Protein AF-A0A453MJ25-F1 (afdb_monomer_lite)

Sequence (48 aa):
VHREAAGTASLSDARLDDPVAAAEEAAFCKACARFGFGLYLYHEDEVL

Organism: Aegilops tauschii subsp. strangulata (NCBI:txid200361)

Foldseek 3Di:
DQFWFWFFFDPPPPVCPDRVVRRVVRGVLVRVVVVVPPPPVPPPPPDD

Structure (mmCIF, N/CA/C/O backbone):
data_AF-A0A453MJ25-F1
#
_entry.id   AF-A0A453MJ25-F1
#
loop_
_atom_site.group_PDB
_atom_site.id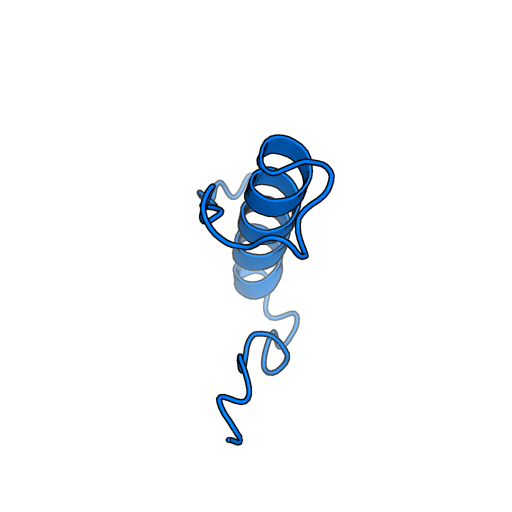
_atom_site.type_symbol
_atom_site.label_atom_id
_atom_site.label_alt_id
_atom_site.label_comp_id
_atom_site.label_asym_id
_atom_site.label_entity_id
_atom_site.label_seq_id
_atom_site.pdbx_PDB_ins_code
_atom_site.Cartn_x
_atom_site.Cartn_y
_atom_site.Cartn_z
_atom_site.occupancy
_atom_site.B_iso_or_equiv
_atom_site.auth_seq_id
_atom_site.auth_comp_id
_atom_site.auth_asym_id
_atom_site.auth_atom_id
_atom_site.pdbx_PDB_model_num
ATOM 1 N N . VAL A 1 1 ? -3.732 11.004 15.700 1.00 75.94 1 VAL A N 1
ATOM 2 C CA . VAL A 1 1 ? -3.382 9.575 15.889 1.00 75.94 1 VAL A CA 1
ATOM 3 C C . VAL A 1 1 ? -2.636 9.123 14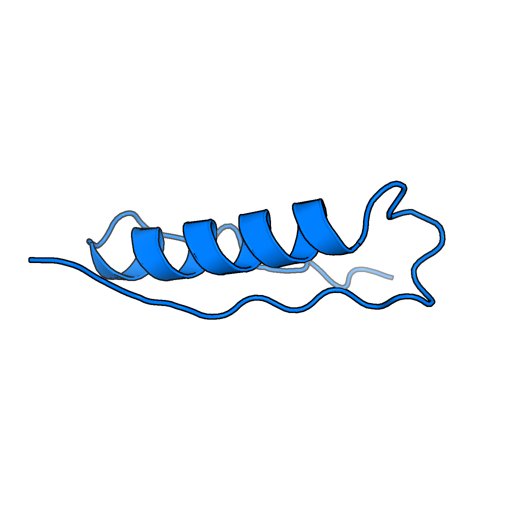.651 1.00 75.94 1 VAL A C 1
ATOM 5 O O . VAL A 1 1 ? -3.205 9.216 13.572 1.00 75.94 1 VAL A O 1
ATOM 8 N N . HIS A 1 2 ? -1.377 8.713 14.797 1.00 80.94 2 HIS A N 1
ATOM 9 C CA . HIS A 1 2 ? -0.598 8.099 13.716 1.00 80.94 2 HIS A CA 1
ATOM 10 C C . HIS A 1 2 ? -1.063 6.651 13.516 1.00 80.94 2 HIS A C 1
ATOM 12 O O . HIS A 1 2 ? -1.351 5.964 14.499 1.00 80.94 2 HIS A O 1
ATOM 18 N N . ARG A 1 3 ? -1.203 6.202 12.266 1.00 81.06 3 ARG A N 1
ATOM 19 C CA . ARG A 1 3 ? -1.616 4.832 11.920 1.00 81.06 3 ARG A CA 1
ATOM 20 C C . ARG A 1 3 ? -0.615 4.274 10.925 1.00 81.06 3 ARG A C 1
ATOM 22 O O . ARG A 1 3 ? -0.510 4.773 9.814 1.00 81.06 3 ARG A O 1
ATOM 29 N N . GLU A 1 4 ? 0.056 3.207 11.326 1.00 88.00 4 GLU A N 1
ATOM 30 C CA . GLU A 1 4 ? 0.989 2.483 10.469 1.00 88.00 4 GLU A CA 1
ATOM 31 C C . GLU A 1 4 ? 0.318 1.241 9.880 1.00 88.00 4 GLU A C 1
ATOM 33 O O . GLU A 1 4 ? -0.581 0.638 10.489 1.00 88.00 4 GLU A O 1
ATOM 38 N N . ALA A 1 5 ? 0.750 0.874 8.678 1.00 90.00 5 ALA A N 1
ATOM 39 C CA . ALA A 1 5 ? 0.378 -0.352 7.992 1.00 90.00 5 ALA A CA 1
ATOM 40 C C . ALA A 1 5 ? 1.519 -0.781 7.060 1.00 90.00 5 ALA A C 1
ATOM 42 O O . ALA A 1 5 ? 2.352 0.037 6.681 1.00 90.00 5 ALA A O 1
ATOM 43 N N . ALA A 1 6 ? 1.542 -2.064 6.701 1.00 93.88 6 ALA A N 1
ATOM 44 C CA . ALA A 1 6 ? 2.517 -2.636 5.780 1.00 93.88 6 ALA A CA 1
ATOM 45 C C . ALA A 1 6 ? 1.837 -3.087 4.480 1.00 93.88 6 ALA A C 1
ATOM 47 O O . ALA A 1 6 ? 0.703 -3.590 4.482 1.00 93.88 6 ALA A O 1
ATOM 48 N N . GLY A 1 7 ? 2.550 -2.934 3.372 1.00 92.00 7 GLY A N 1
ATOM 49 C CA . GLY A 1 7 ? 2.140 -3.356 2.040 1.00 92.00 7 GLY A CA 1
ATOM 50 C C . GLY A 1 7 ? 3.213 -4.231 1.410 1.00 92.00 7 GLY A C 1
ATOM 51 O O . GLY A 1 7 ? 4.370 -4.217 1.825 1.00 92.00 7 GLY A O 1
ATOM 52 N N . THR A 1 8 ? 2.794 -5.059 0.464 1.00 93.44 8 THR A N 1
ATOM 53 C CA . THR A 1 8 ? 3.637 -6.059 -0.190 1.00 93.44 8 THR A CA 1
ATOM 54 C C . THR A 1 8 ? 3.262 -6.106 -1.658 1.00 93.44 8 THR A C 1
ATOM 56 O O . THR A 1 8 ? 2.077 -6.034 -1.976 1.00 93.44 8 THR A O 1
ATOM 59 N N . ALA A 1 9 ? 4.255 -6.280 -2.520 1.00 91.38 9 ALA A N 1
ATOM 60 C CA . ALA A 1 9 ? 4.086 -6.449 -3.955 1.00 91.38 9 ALA A CA 1
ATOM 61 C C . ALA A 1 9 ? 4.746 -7.759 -4.401 1.00 91.38 9 ALA A C 1
ATOM 63 O O . ALA A 1 9 ? 5.780 -8.155 -3.855 1.00 91.38 9 ALA A O 1
ATOM 64 N N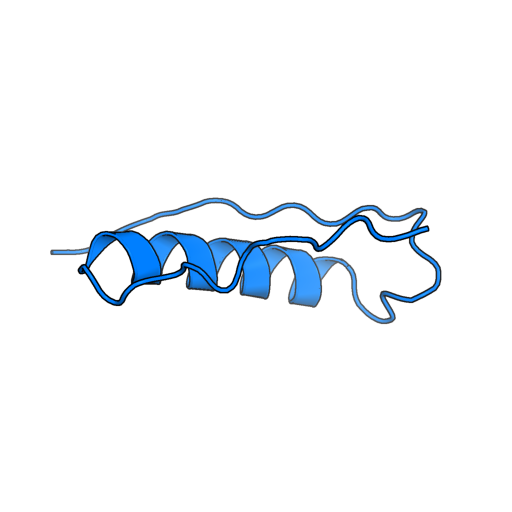 . SER A 1 10 ? 4.158 -8.430 -5.391 1.00 89.88 10 SER A N 1
ATOM 65 C CA . SER A 1 10 ? 4.773 -9.604 -6.011 1.00 89.88 10 SER A CA 1
ATOM 66 C C . SER A 1 10 ? 5.776 -9.162 -7.071 1.00 89.88 10 SER A C 1
ATOM 68 O O . SER A 1 10 ? 5.403 -8.516 -8.043 1.00 89.88 10 SER A O 1
ATOM 70 N N . LEU A 1 11 ? 7.040 -9.565 -6.928 1.00 86.75 11 LEU A N 1
ATOM 71 C CA . LEU A 1 11 ? 8.075 -9.306 -7.940 1.00 86.75 11 LEU A CA 1
ATOM 72 C C . LEU A 1 11 ? 7.845 -10.082 -9.244 1.00 86.75 11 LEU A C 1
ATOM 74 O O . LEU A 1 11 ? 8.469 -9.788 -10.257 1.00 86.75 11 LEU A O 1
ATOM 78 N N . SER A 1 12 ? 6.995 -11.109 -9.208 1.00 87.00 12 SER A N 1
ATOM 79 C CA . SER A 1 12 ? 6.643 -11.904 -10.385 1.00 87.00 12 SER A CA 1
ATOM 80 C C . SER A 1 12 ? 5.4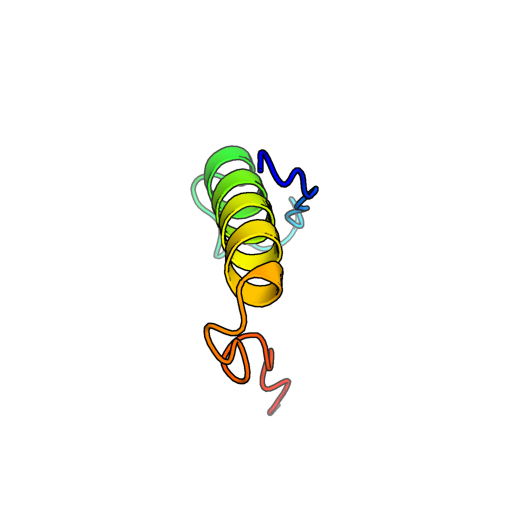79 -11.308 -11.174 1.00 87.00 12 SER A C 1
ATOM 82 O O . SER A 1 12 ? 5.182 -11.802 -12.260 1.00 87.00 12 SER A O 1
ATOM 84 N N . ASP A 1 13 ? 4.811 -10.276 -10.648 1.00 81.56 13 ASP A N 1
ATOM 85 C CA . ASP A 1 13 ? 3.763 -9.584 -11.386 1.00 81.56 13 ASP A CA 1
ATOM 86 C C . ASP A 1 13 ? 4.401 -8.659 -12.425 1.00 81.56 13 ASP A C 1
ATOM 88 O O . ASP A 1 13 ? 4.884 -7.572 -12.114 1.00 81.56 13 ASP A O 1
ATOM 92 N N . ALA A 1 14 ? 4.397 -9.108 -13.681 1.00 75.81 14 ALA A N 1
ATOM 93 C CA . ALA A 1 14 ? 4.960 -8.367 -14.806 1.00 75.81 14 ALA A CA 1
ATOM 94 C C . ALA A 1 14 ? 4.252 -7.025 -15.079 1.00 75.81 14 ALA A C 1
ATOM 96 O O . ALA A 1 14 ? 4.712 -6.265 -15.925 1.00 75.81 14 ALA A O 1
ATOM 97 N N . ARG A 1 15 ? 3.130 -6.739 -14.401 1.00 78.19 15 ARG A N 1
ATOM 98 C CA . ARG A 1 15 ? 2.402 -5.465 -14.495 1.00 78.19 15 ARG A CA 1
ATOM 99 C C . ARG A 1 15 ? 2.956 -4.395 -13.552 1.00 78.19 15 ARG A C 1
ATOM 101 O O . ARG A 1 15 ? 2.567 -3.237 -13.674 1.00 78.19 15 ARG A O 1
ATOM 108 N N . LEU A 1 16 ? 3.816 -4.766 -12.603 1.00 79.19 16 LEU A N 1
ATOM 109 C CA . LEU A 1 16 ? 4.407 -3.835 -11.648 1.00 79.19 16 LEU A CA 1
ATOM 110 C C . LEU A 1 16 ? 5.756 -3.333 -12.171 1.00 79.19 16 LEU A C 1
ATOM 112 O O . LEU A 1 16 ? 6.778 -3.993 -12.003 1.00 79.19 16 LEU A O 1
ATOM 116 N N . ASP A 1 17 ? 5.750 -2.142 -12.774 1.00 83.31 17 ASP A N 1
ATOM 117 C CA . ASP A 1 17 ? 6.977 -1.455 -13.212 1.00 83.31 17 ASP A CA 1
ATOM 118 C C . ASP A 1 17 ? 7.895 -1.105 -12.028 1.00 83.31 17 ASP A C 1
ATOM 120 O O . ASP A 1 17 ? 9.119 -1.177 -12.141 1.00 83.31 17 ASP A O 1
ATOM 124 N N . ASP A 1 18 ? 7.304 -0.756 -10.879 1.00 90.81 18 ASP A N 1
ATOM 125 C CA . ASP A 1 18 ? 8.018 -0.503 -9.627 1.00 90.81 18 ASP A CA 1
ATOM 126 C C . ASP A 1 18 ? 7.336 -1.236 -8.452 1.00 90.81 18 ASP A C 1
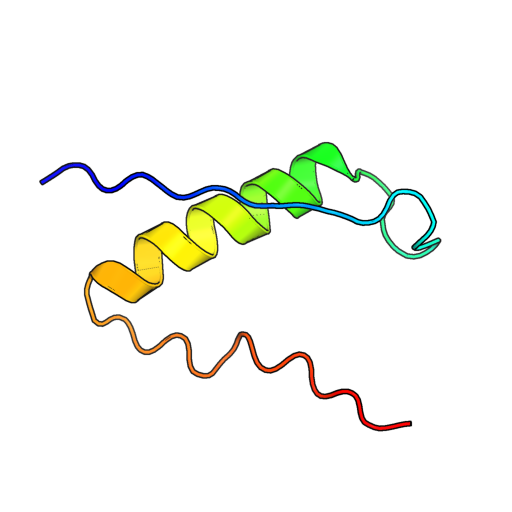ATOM 128 O O . ASP A 1 18 ? 6.305 -0.787 -7.933 1.00 90.81 18 ASP A O 1
ATOM 132 N N . PRO A 1 19 ? 7.900 -2.367 -7.995 1.00 89.56 19 PRO A N 1
ATOM 133 C CA . PRO A 1 19 ? 7.329 -3.140 -6.900 1.00 89.56 19 PRO A CA 1
ATOM 134 C C . PRO A 1 19 ? 7.440 -2.435 -5.540 1.00 89.56 19 PRO A C 1
ATOM 136 O O . PRO A 1 19 ? 6.666 -2.752 -4.635 1.00 89.56 19 PRO A O 1
ATOM 139 N N . VAL A 1 20 ? 8.373 -1.490 -5.363 1.00 92.88 20 VAL A N 1
ATOM 140 C CA . VAL A 1 20 ? 8.486 -0.719 -4.115 1.00 92.88 20 VAL A CA 1
ATOM 141 C C . VAL A 1 20 ? 7.325 0.258 -4.027 1.00 92.88 20 VAL A C 1
ATOM 143 O O . VAL A 1 20 ? 6.594 0.232 -3.038 1.00 92.88 20 VAL A O 1
ATOM 146 N N . ALA A 1 21 ? 7.095 1.035 -5.086 1.00 91.88 21 ALA A N 1
ATOM 147 C CA . ALA A 1 21 ? 5.973 1.967 -5.149 1.00 91.88 21 ALA A CA 1
ATOM 148 C C . ALA A 1 21 ? 4.625 1.250 -4.954 1.00 91.88 21 ALA A C 1
ATOM 150 O O . ALA A 1 21 ? 3.783 1.708 -4.183 1.00 91.88 21 ALA A O 1
ATOM 151 N N . ALA A 1 22 ? 4.448 0.074 -5.566 1.00 91.50 22 ALA A N 1
ATOM 152 C CA . ALA A 1 22 ? 3.242 -0.738 -5.396 1.00 91.50 22 ALA A CA 1
ATOM 153 C C . ALA A 1 22 ? 3.040 -1.215 -3.942 1.00 91.50 22 ALA A C 1
ATOM 155 O O . ALA A 1 22 ? 1.926 -1.193 -3.409 1.00 91.50 22 ALA A O 1
ATOM 156 N N . ALA A 1 23 ? 4.118 -1.624 -3.265 1.00 93.62 23 ALA A N 1
ATOM 157 C CA . ALA A 1 23 ? 4.057 -2.006 -1.858 1.00 93.62 23 ALA A CA 1
ATOM 158 C C . ALA A 1 23 ? 3.750 -0.802 -0.948 1.00 93.62 23 ALA A C 1
ATOM 160 O O . ALA A 1 23 ? 2.971 -0.935 -0.001 1.00 93.62 23 ALA A O 1
ATOM 161 N N . GLU A 1 24 ? 4.319 0.370 -1.233 1.00 94.50 24 GLU A N 1
ATOM 162 C CA . GLU A 1 24 ? 4.048 1.608 -0.495 1.00 94.50 24 GLU A CA 1
ATOM 163 C C . GLU A 1 24 ? 2.599 2.066 -0.663 1.00 94.50 24 GLU A C 1
ATOM 165 O O . GLU A 1 24 ? 1.942 2.397 0.329 1.00 94.50 24 GLU A O 1
ATOM 170 N N . GLU A 1 25 ? 2.068 2.008 -1.885 1.00 91.38 25 GLU A N 1
ATOM 171 C CA . GLU A 1 25 ? 0.667 2.301 -2.164 1.00 91.38 25 GLU A CA 1
ATOM 172 C C . GLU A 1 25 ? -0.233 1.386 -1.332 1.00 91.38 25 GLU A C 1
ATOM 174 O O . GLU A 1 25 ? -1.050 1.880 -0.554 1.00 91.38 25 GLU A O 1
ATOM 179 N N . ALA A 1 26 ? -0.021 0.066 -1.377 1.00 89.81 26 ALA A N 1
ATOM 180 C CA . ALA A 1 26 ? -0.792 -0.893 -0.587 1.00 89.81 26 ALA A CA 1
ATOM 181 C C . ALA A 1 26 ? -0.707 -0.632 0.932 1.00 89.81 26 ALA A C 1
ATOM 183 O O . ALA A 1 26 ? -1.689 -0.834 1.658 1.00 89.81 26 ALA A O 1
ATOM 184 N N . ALA A 1 27 ? 0.443 -0.175 1.434 1.00 92.94 27 ALA A N 1
ATOM 185 C CA . ALA A 1 27 ? 0.629 0.187 2.837 1.00 92.94 27 ALA A CA 1
ATOM 186 C C . ALA A 1 27 ? -0.178 1.440 3.211 1.00 92.94 27 ALA A C 1
ATOM 188 O O . ALA A 1 27 ? -0.949 1.424 4.176 1.00 92.94 27 ALA A O 1
ATOM 189 N N . PHE A 1 28 ? -0.037 2.507 2.425 1.00 89.12 28 PHE A N 1
ATOM 190 C CA . PHE A 1 28 ? -0.717 3.785 2.630 1.00 89.12 28 PHE A CA 1
ATOM 191 C C . PHE A 1 28 ? -2.231 3.607 2.642 1.00 89.12 28 PHE A C 1
ATOM 193 O O . PHE A 1 28 ? -2.933 3.982 3.583 1.00 89.12 28 PHE A O 1
ATOM 200 N N . CYS A 1 29 ? -2.700 2.914 1.621 1.00 86.56 29 CYS A N 1
ATOM 201 C CA . CYS A 1 29 ? -4.055 2.471 1.449 1.00 86.56 29 CYS A CA 1
ATOM 202 C C . CYS A 1 29 ? -4.623 1.820 2.718 1.00 86.56 29 CYS A C 1
ATOM 204 O O . CYS A 1 29 ? -5.538 2.363 3.337 1.00 86.56 29 CYS A O 1
ATOM 206 N N . LYS A 1 30 ? -4.019 0.726 3.204 1.00 86.50 30 LYS A N 1
ATOM 207 C CA . LYS A 1 30 ? -4.440 0.039 4.443 1.00 86.50 30 LYS A CA 1
ATOM 208 C C . LYS A 1 30 ? -4.443 0.957 5.673 1.00 86.50 30 LYS A C 1
ATOM 210 O O . LYS A 1 30 ? -5.308 0.814 6.546 1.00 86.50 30 LYS A O 1
ATOM 215 N N . ALA A 1 31 ? -3.504 1.899 5.765 1.00 89.06 31 ALA A N 1
ATOM 216 C CA . ALA A 1 31 ? -3.484 2.889 6.840 1.00 89.06 31 ALA A CA 1
ATOM 217 C C . ALA A 1 31 ? -4.681 3.860 6.761 1.00 89.06 31 ALA A C 1
ATOM 219 O O . ALA A 1 31 ? -5.225 4.234 7.803 1.00 89.06 31 ALA A O 1
ATOM 220 N N . CYS A 1 32 ? -5.160 4.201 5.560 1.00 82.00 32 CYS A N 1
ATOM 221 C CA . CYS A 1 32 ? -6.335 5.050 5.343 1.00 82.00 32 CYS A CA 1
ATOM 222 C C . CYS A 1 32 ? -7.671 4.361 5.692 1.00 82.00 32 CYS A C 1
ATOM 224 O O . CYS A 1 32 ? -8.533 4.996 6.301 1.00 82.00 32 CYS A O 1
ATOM 226 N N . ALA A 1 33 ? -7.839 3.054 5.432 1.00 82.69 33 ALA A N 1
ATOM 227 C CA . ALA A 1 33 ? -9.055 2.275 5.798 1.00 82.69 33 ALA A CA 1
ATOM 228 C C . ALA A 1 33 ? -9.442 2.433 7.245 1.00 82.69 33 ALA A C 1
ATOM 230 O O . ALA A 1 33 ? -10.608 2.505 7.629 1.00 82.69 33 ALA A O 1
ATOM 231 N N . ARG A 1 34 ? -8.402 2.443 8.054 1.00 75.12 34 ARG A N 1
ATOM 232 C CA . ARG A 1 34 ? -8.453 2.457 9.493 1.00 75.12 34 ARG A CA 1
ATOM 233 C C . ARG A 1 34 ? -9.105 3.727 10.042 1.00 75.12 34 ARG A C 1
ATOM 235 O O . ARG A 1 34 ? -9.596 3.688 11.168 1.00 75.12 34 ARG A O 1
ATOM 242 N N . PHE A 1 35 ? -9.177 4.800 9.256 1.00 75.31 35 PHE A N 1
ATOM 243 C CA . PHE A 1 35 ? -9.906 6.025 9.587 1.00 75.31 35 PHE A CA 1
ATOM 244 C C . PHE A 1 35 ? -11.396 5.989 9.210 1.00 75.31 35 PHE A C 1
ATOM 246 O O . PHE A 1 35 ? -12.083 6.991 9.372 1.00 75.31 35 PHE A O 1
ATOM 253 N N . GLY A 1 36 ? -11.920 4.847 8.754 1.00 71.50 36 GLY A N 1
ATOM 254 C CA . GLY A 1 36 ? -13.329 4.706 8.383 1.00 71.50 36 GLY A CA 1
ATOM 255 C C . GLY A 1 36 ? -13.641 5.155 6.954 1.00 71.50 36 GLY A C 1
ATOM 256 O O . GLY A 1 36 ? -14.810 5.216 6.591 1.00 71.50 36 GLY A O 1
ATOM 257 N N . PHE A 1 37 ? -12.622 5.408 6.122 1.00 63.91 37 PHE A N 1
ATOM 258 C CA . PHE A 1 37 ? -12.771 5.823 4.718 1.00 63.91 37 PHE A CA 1
ATOM 259 C C . PHE A 1 37 ? -13.251 4.719 3.756 1.00 63.91 37 PHE A C 1
ATOM 261 O O . PHE A 1 37 ? -13.036 4.841 2.559 1.00 63.91 37 PHE A O 1
ATOM 268 N N . GLY A 1 38 ? -13.906 3.655 4.236 1.00 58.56 38 GLY A N 1
ATOM 269 C CA . GLY A 1 38 ? -14.577 2.686 3.361 1.00 58.56 38 GLY A CA 1
ATOM 270 C C . GLY A 1 38 ? -13.690 2.154 2.232 1.00 58.56 38 GLY A C 1
ATOM 271 O O . GLY A 1 38 ? -13.961 2.386 1.063 1.00 58.56 38 GLY A O 1
ATOM 272 N N . LEU A 1 39 ? -12.639 1.410 2.561 1.00 57.28 39 LEU A N 1
ATOM 273 C CA . LEU A 1 39 ? -11.801 0.772 1.547 1.00 57.28 39 LEU A CA 1
ATOM 274 C C . LEU A 1 39 ? -12.416 -0.513 0.963 1.00 57.28 39 LEU A C 1
ATOM 276 O O . LEU A 1 39 ? -11.718 -1.499 0.740 1.00 57.28 39 LEU A O 1
ATOM 280 N N . TYR A 1 40 ? -13.713 -0.524 0.664 1.00 54.03 40 TYR A N 1
ATOM 281 C CA . TYR A 1 40 ? -14.337 -1.618 -0.099 1.00 54.03 40 TYR A CA 1
ATOM 282 C C . TYR A 1 40 ? -13.720 -1.797 -1.512 1.00 54.03 40 TYR A C 1
ATOM 284 O O . TYR A 1 40 ? -14.114 -2.695 -2.243 1.00 54.03 40 TYR A O 1
ATOM 292 N N . LEU A 1 41 ? -12.728 -0.970 -1.861 1.00 51.97 41 LEU A N 1
ATOM 293 C CA . LEU A 1 41 ? -11.956 -0.909 -3.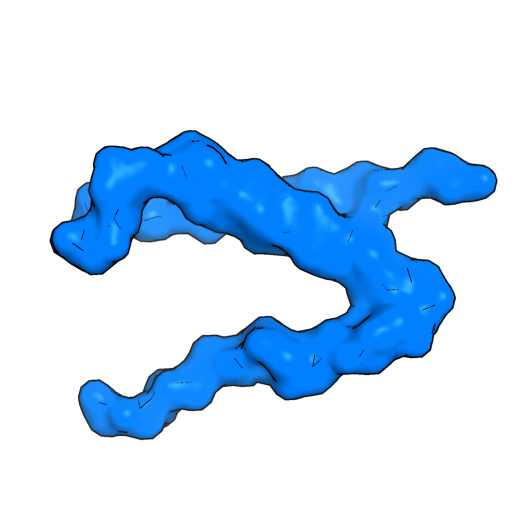099 1.00 51.97 41 LEU A CA 1
ATOM 294 C C . LEU A 1 41 ? -10.665 -1.761 -3.119 1.00 51.97 41 LEU A C 1
ATOM 296 O O . LEU A 1 41 ? -10.026 -1.802 -4.159 1.00 51.97 41 LEU A O 1
ATOM 300 N N . TYR A 1 42 ? -10.275 -2.454 -2.034 1.00 54.03 42 TYR A N 1
ATOM 301 C CA . TYR A 1 42 ? -9.233 -3.519 -2.101 1.00 54.03 42 TYR A CA 1
ATOM 302 C C . TYR A 1 42 ? -9.862 -4.898 -2.287 1.00 54.03 42 TYR A C 1
ATOM 304 O O . TYR A 1 42 ? -9.303 -5.897 -1.839 1.00 54.03 42 TYR A O 1
ATOM 312 N N . HIS A 1 43 ? -11.038 -4.964 -2.919 1.00 53.91 43 HIS A N 1
ATOM 313 C CA . HIS A 1 43 ? -11.340 -6.154 -3.699 1.00 53.91 43 HIS A CA 1
ATOM 314 C C . HIS A 1 43 ? -10.336 -6.168 -4.851 1.00 53.91 43 HIS A C 1
ATOM 316 O O . HIS A 1 43 ? -10.482 -5.434 -5.826 1.00 53.91 43 HIS A O 1
ATOM 322 N N . GLU A 1 44 ? -9.299 -6.991 -4.721 1.00 54.75 44 GLU A N 1
ATOM 323 C CA . GLU A 1 44 ? -8.784 -7.673 -5.897 1.00 54.75 44 GLU A CA 1
ATOM 324 C C . GLU A 1 44 ? -9.949 -8.540 -6.376 1.00 54.75 44 GLU A C 1
ATOM 326 O O . GLU A 1 44 ? -10.200 -9.618 -5.844 1.00 54.75 44 GLU A O 1
ATOM 331 N N . ASP A 1 45 ? -10.753 -8.005 -7.292 1.00 52.53 45 ASP A N 1
ATOM 332 C CA . ASP A 1 45 ? -11.654 -8.812 -8.098 1.00 52.53 45 ASP A CA 1
ATOM 333 C C . ASP A 1 45 ? -10.757 -9.782 -8.891 1.00 52.53 45 ASP A C 1
ATOM 335 O O . ASP A 1 45 ? -10.331 -9.498 -10.011 1.00 52.53 45 ASP A O 1
ATOM 339 N N . GLU A 1 46 ? -10.415 -10.923 -8.281 1.00 54.88 46 GLU A N 1
ATOM 340 C CA . GLU A 1 46 ? -10.015 -12.140 -8.985 1.00 54.88 46 GLU A CA 1
ATOM 341 C C . GLU A 1 46 ? -11.229 -12.607 -9.803 1.00 54.88 46 GLU A C 1
ATOM 343 O O . GLU A 1 46 ? -11.924 -13.564 -9.463 1.00 54.88 46 GLU A O 1
ATOM 348 N N . VAL A 1 47 ? -11.538 -11.894 -10.883 1.00 47.25 47 VAL A N 1
ATOM 349 C CA . VAL A 1 47 ? -12.391 -12.408 -11.950 1.00 47.25 47 VAL A CA 1
ATOM 350 C C . VAL A 1 47 ? -11.520 -12.721 -13.161 1.00 47.25 47 VAL A C 1
ATOM 352 O O . VAL A 1 47 ? -11.206 -11.839 -13.958 1.00 47.25 47 VAL A O 1
ATOM 355 N N . LEU A 1 48 ? -11.259 -14.035 -13.261 1.00 42.25 48 LEU A N 1
ATOM 356 C CA . LEU A 1 48 ? -10.740 -14.860 -14.366 1.00 42.25 48 LEU A CA 1
ATOM 357 C C . LEU A 1 48 ? -9.218 -14.984 -14.522 1.00 42.25 48 LEU A C 1
ATOM 359 O O . LEU A 1 48 ? -8.570 -14.050 -15.038 1.00 42.25 48 LEU A O 1
#

Radius of gyration: 12.18 Å; chains: 1; bounding box: 23×24×31 Å

InterPro domains:
  IPR037489 DNA repair RAD52-like protein [PTHR34050] (1-45)

Secondary structure (DSSP, 8-state):
----------TT-TT-S-HHHHHHHHHHHHHHHTTT---TT-------

pLDDT: mean 78.13, std 15.33, range [42.25, 94.5]